Protein AF-A0A9D5RIL6-F1 (afdb_monomer)

Mean predicted aligned error: 9.37 Å

Foldseek 3Di:
DVVVVVVVVVVVVVCVVVVVDDDPVNVVVPDDPLQVQEDDDPRQQVQLQVQAWFKKKWWAAPVRDIDMDGFRWHWDDDDRWIKIWGQDDPDRRVVRVVVPIWMKMWTFHDDDPPDPDTSHTKIFTWAWDPDPVVLVVVCVPDDPPTRTTMIIGPDIDGPD

pLDDT: mean 87.31, std 14.16, range [48.84, 98.5]

Radius of gyration: 22.75 Å; Cα contacts (8 Å, |Δi|>4): 269; chains: 1; bounding box: 43×59×65 Å

Sequence (160 aa):
MKKFLITVLALCLALLPALAETDAVTSASVNDFYADGLLEGDDLMNAINAYSGFYAVASVNPDGTPNLGFYIYGCVKAGESYYLELGLSPNQTTANVEAGSELVAMYAALPAEDATYPTSGARMTLSKVTDEALLEELLKSAPQGFTPMYYEITSVRSLG

Nearest PDB structures (foldseek):
  3a6q-assembly1_B  TM=5.823E-01  e=9.922E-04  Nitratidesulfovibrio vulgaris str. 'Miyazaki F'
  3awh-assembly1_B  TM=5.907E-01  e=1.310E-03  Nitratidesulfovibrio vulgaris str. 'Miyazaki F'
  3amf-assembly1_B  TM=5.976E-01  e=1.731E-03  Nitratidesulfovibrio vulgaris str. 'Miyazaki F'
  4f07-assembly6_K  TM=6.128E-01  e=6.222E-03  Pseudomonas sp. Y2
  4f07-assembly5_J  TM=5.079E-01  e=2.237E-02  Pseudomonas sp. Y2

Structure (mmCIF, N/CA/C/O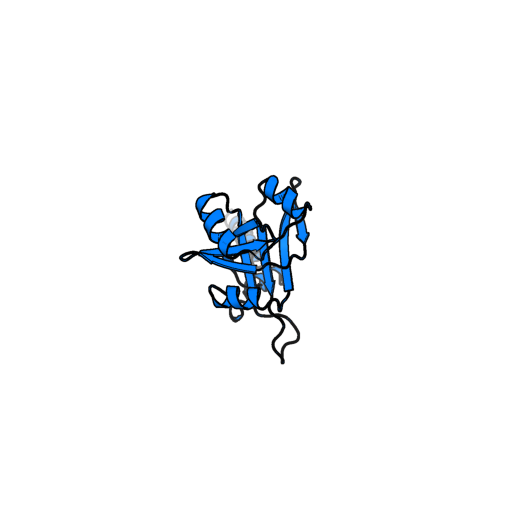 backbone):
data_AF-A0A9D5RIL6-F1
#
_entry.id   AF-A0A9D5RIL6-F1
#
loop_
_atom_site.group_PDB
_atom_site.id
_atom_site.type_symbol
_atom_site.label_atom_id
_atom_site.label_alt_id
_atom_site.label_comp_id
_atom_site.label_asym_id
_atom_site.label_entity_id
_atom_site.label_seq_id
_atom_site.pdbx_PDB_ins_code
_atom_site.Cartn_x
_atom_site.Cartn_y
_atom_site.Cartn_z
_atom_site.occupancy
_atom_site.B_iso_or_equiv
_atom_site.auth_seq_id
_atom_site.auth_comp_id
_atom_site.auth_asym_id
_atom_site.auth_atom_id
_atom_site.pdbx_PDB_model_num
ATOM 1 N N . MET A 1 1 ? -24.243 -44.156 -41.564 1.00 55.94 1 MET A N 1
ATOM 2 C CA . MET A 1 1 ? -23.871 -43.868 -40.158 1.00 55.94 1 MET A CA 1
ATOM 3 C C . MET A 1 1 ? -22.361 -43.706 -39.964 1.00 55.94 1 MET A C 1
ATOM 5 O O . MET A 1 1 ? -21.959 -42.618 -39.589 1.00 55.94 1 MET A O 1
ATOM 9 N N . LYS A 1 2 ? -21.508 -44.692 -40.307 1.00 48.84 2 LYS A N 1
ATOM 10 C CA . LYS A 1 2 ? -20.030 -44.576 -40.180 1.00 48.84 2 LYS A CA 1
ATOM 11 C C . LYS A 1 2 ? -19.408 -43.351 -40.876 1.00 48.84 2 LYS A C 1
ATOM 13 O O . LYS A 1 2 ? -18.596 -42.668 -40.274 1.00 48.84 2 LYS A O 1
ATOM 18 N N . LYS A 1 3 ? -19.817 -43.042 -42.115 1.00 52.41 3 LYS A N 1
ATOM 19 C CA . LYS A 1 3 ? -19.287 -41.886 -42.870 1.00 52.41 3 LYS A CA 1
ATOM 20 C C . LYS A 1 3 ? -19.667 -40.536 -42.245 1.00 52.41 3 LYS A C 1
ATOM 22 O O . LYS A 1 3 ? -18.840 -39.646 -42.220 1.00 52.41 3 LYS A O 1
ATOM 27 N N . PHE A 1 4 ? -20.870 -40.429 -41.677 1.00 59.94 4 PHE A N 1
ATOM 28 C CA . PHE A 1 4 ? -21.361 -39.206 -41.028 1.00 59.94 4 PHE A CA 1
ATOM 29 C C . PHE A 1 4 ? -20.639 -38.939 -39.696 1.00 59.94 4 PHE A C 1
ATOM 31 O O . PHE A 1 4 ? -20.287 -37.805 -39.397 1.00 59.94 4 PHE A O 1
ATOM 38 N N . LEU A 1 5 ? -20.342 -40.002 -38.937 1.00 63.09 5 LEU A N 1
ATOM 39 C CA . LEU A 1 5 ? -19.598 -39.915 -37.677 1.00 63.09 5 LEU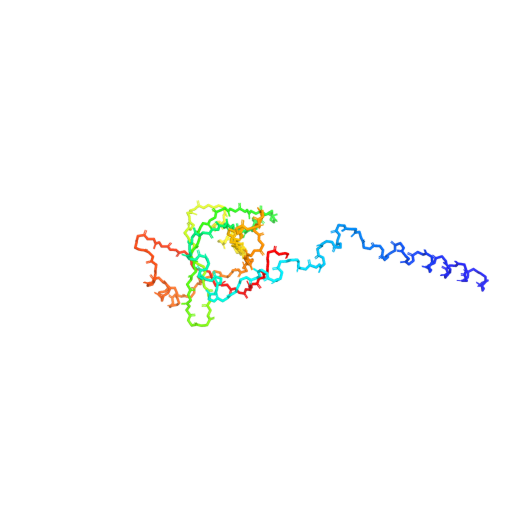 A CA 1
ATOM 40 C C . LEU A 1 5 ? -18.140 -39.468 -37.892 1.00 63.09 5 LEU A C 1
ATOM 42 O O . LEU A 1 5 ? -17.616 -38.680 -37.114 1.00 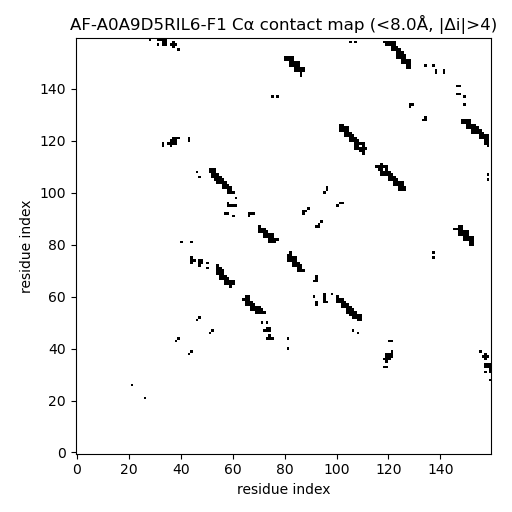63.09 5 LEU A O 1
ATOM 46 N N . ILE A 1 6 ? -17.506 -39.925 -38.979 1.00 67.88 6 ILE A N 1
ATOM 47 C CA . ILE A 1 6 ? -16.138 -39.527 -39.350 1.00 67.88 6 ILE A CA 1
ATOM 48 C C . ILE A 1 6 ? -16.088 -38.049 -39.761 1.00 67.88 6 ILE A C 1
ATOM 50 O O . ILE A 1 6 ? -15.148 -37.351 -39.398 1.00 67.88 6 ILE A O 1
ATOM 54 N N . THR A 1 7 ? -17.106 -37.550 -40.468 1.00 65.75 7 THR A N 1
ATOM 55 C CA . THR A 1 7 ? -17.164 -36.140 -40.883 1.00 65.75 7 THR A CA 1
ATOM 56 C C . THR A 1 7 ? -17.368 -35.195 -39.699 1.00 65.75 7 THR A C 1
ATOM 58 O O . THR A 1 7 ? -16.713 -34.161 -39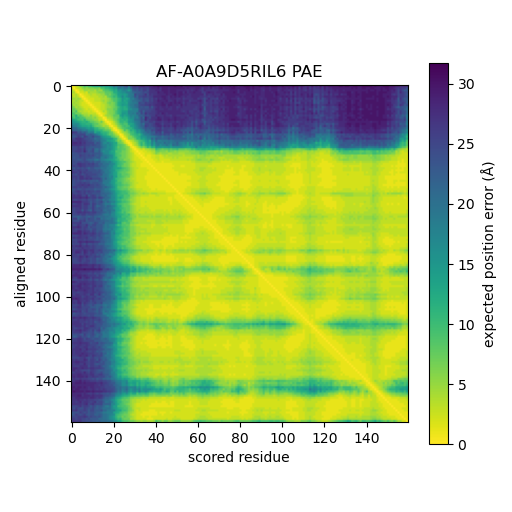.640 1.00 65.75 7 THR A O 1
ATOM 61 N N . VAL A 1 8 ? -18.213 -35.559 -38.727 1.00 69.06 8 VAL A N 1
ATOM 62 C CA . VAL A 1 8 ? -18.405 -34.759 -37.504 1.00 69.06 8 VAL A CA 1
ATOM 63 C C . VAL A 1 8 ? -17.138 -34.755 -36.645 1.00 69.06 8 VAL A C 1
ATOM 65 O O . VAL A 1 8 ? -16.723 -33.697 -36.188 1.00 69.06 8 VAL A O 1
ATOM 68 N N . LEU A 1 9 ? -16.467 -35.901 -36.490 1.00 68.75 9 LEU A N 1
ATOM 69 C CA . LEU A 1 9 ? -15.216 -35.981 -35.729 1.00 68.75 9 LEU A CA 1
ATOM 70 C C . LEU A 1 9 ? -14.078 -35.183 -36.391 1.00 68.75 9 LEU A C 1
ATOM 72 O O . LEU A 1 9 ? -13.329 -34.501 -35.698 1.00 68.75 9 LEU A O 1
ATOM 76 N N . ALA A 1 10 ? -13.976 -35.217 -37.724 1.00 68.31 10 ALA A N 1
ATOM 77 C CA . ALA A 1 10 ? -13.004 -34.419 -38.473 1.00 68.31 10 ALA A CA 1
ATOM 78 C C . ALA A 1 10 ? -13.277 -32.910 -38.358 1.00 68.31 10 ALA A C 1
ATOM 80 O O . ALA A 1 10 ? -12.337 -32.127 -38.246 1.00 68.31 10 ALA A O 1
ATOM 81 N N . LEU A 1 11 ? -14.552 -32.505 -38.328 1.00 65.19 11 LEU A N 1
ATOM 82 C CA . LEU A 1 11 ? -14.945 -31.112 -38.122 1.00 65.19 11 LEU A CA 1
ATOM 83 C C . LEU A 1 11 ? -14.643 -30.646 -36.688 1.00 65.19 11 LEU A C 1
ATOM 85 O O . LEU A 1 11 ? -14.133 -29.548 -36.502 1.00 65.19 11 LEU A O 1
ATOM 89 N N . CYS A 1 12 ? -14.876 -31.495 -35.682 1.00 62.22 12 CYS A N 1
ATOM 90 C CA . CYS A 1 12 ? -14.509 -31.203 -34.295 1.00 62.22 12 CYS A CA 1
ATOM 91 C C . CYS A 1 12 ? -12.989 -31.079 -34.110 1.00 62.22 12 CYS A C 1
ATOM 93 O O . CYS A 1 12 ? -12.551 -30.165 -33.420 1.00 62.22 12 CYS A O 1
ATOM 95 N N . LEU A 1 13 ? -12.179 -31.936 -34.749 1.00 62.47 13 LEU A N 1
ATOM 96 C CA . LEU A 1 13 ? -10.713 -31.829 -34.695 1.00 62.47 13 LEU A CA 1
ATOM 97 C C . LEU A 1 13 ? -10.180 -30.584 -35.419 1.00 62.47 13 LEU A C 1
ATOM 99 O O . LEU A 1 13 ? -9.196 -30.001 -34.974 1.00 62.47 13 LEU A O 1
ATOM 103 N N . ALA A 1 14 ? -10.826 -30.162 -36.508 1.00 63.44 14 ALA A N 1
ATOM 104 C CA . ALA A 1 14 ? -10.442 -28.967 -37.260 1.00 63.44 14 ALA A CA 1
ATOM 105 C C . ALA A 1 14 ? -10.767 -27.649 -36.530 1.00 63.44 14 ALA A C 1
ATOM 107 O O . ALA A 1 14 ? -10.207 -26.613 -36.877 1.00 63.44 14 ALA A O 1
ATOM 108 N N . LEU A 1 15 ? -11.646 -27.685 -35.522 1.00 57.41 15 LEU A N 1
ATOM 109 C CA . LEU A 1 15 ? -12.009 -26.534 -34.686 1.00 57.41 15 LEU A CA 1
ATOM 110 C C . LEU A 1 15 ? -11.144 -26.404 -33.419 1.00 57.41 15 LEU A C 1
ATOM 112 O O . LEU A 1 15 ? -11.167 -25.357 -32.779 1.00 57.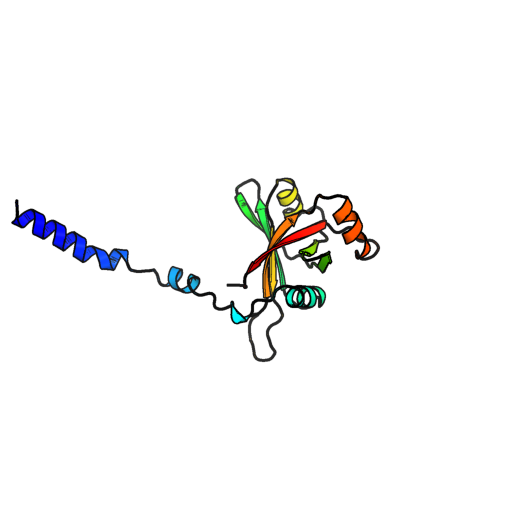41 15 LEU A O 1
ATOM 116 N N . LEU A 1 16 ? -10.355 -27.427 -33.064 1.00 57.22 16 LEU A N 1
ATOM 117 C CA . LEU A 1 16 ? -9.444 -27.390 -31.910 1.00 57.22 16 LEU A CA 1
ATOM 118 C C . LEU A 1 16 ? -8.387 -26.267 -31.973 1.00 57.22 16 LEU A C 1
ATOM 120 O O . LEU A 1 16 ? -8.144 -25.665 -30.931 1.00 57.22 16 LEU A O 1
ATOM 124 N N . PRO A 1 17 ? -7.781 -25.929 -33.133 1.00 57.59 17 PRO A N 1
ATOM 125 C CA . PRO A 1 17 ? -6.803 -24.841 -33.209 1.00 57.59 17 PRO A CA 1
ATOM 126 C C . PRO A 1 17 ? -7.436 -23.471 -32.943 1.00 57.59 17 PRO A C 1
ATOM 128 O O . PRO A 1 17 ? -6.841 -22.649 -32.262 1.00 57.59 17 PRO A O 1
ATOM 131 N N . ALA A 1 18 ? -8.672 -23.254 -33.409 1.00 56.25 18 ALA A N 1
ATOM 132 C CA . ALA A 1 18 ? -9.419 -22.013 -33.193 1.00 56.25 18 ALA A CA 1
ATOM 133 C C . ALA A 1 18 ? -9.913 -21.843 -31.741 1.00 56.25 18 ALA A C 1
ATOM 135 O O . ALA A 1 18 ? -10.251 -20.739 -31.332 1.00 56.25 18 ALA A O 1
ATOM 136 N N . LEU A 1 19 ? -9.956 -22.928 -30.958 1.00 55.44 19 LEU A N 1
ATOM 137 C CA . LEU A 1 19 ? -10.242 -22.914 -29.517 1.00 55.44 19 LEU A CA 1
ATOM 138 C C . LEU A 1 19 ? -8.973 -22.783 -28.656 1.00 55.44 19 LEU A C 1
ATOM 140 O O . LEU A 1 19 ? -9.082 -22.593 -27.447 1.00 55.44 19 LEU A O 1
ATOM 144 N N . ALA A 1 20 ? -7.789 -22.919 -29.261 1.00 57.44 20 ALA A N 1
ATOM 145 C CA . ALA A 1 20 ? -6.490 -22.860 -28.593 1.00 57.44 20 ALA A CA 1
ATOM 146 C C . ALA A 1 20 ? -5.725 -21.554 -28.867 1.00 57.44 20 ALA A C 1
ATOM 148 O O . ALA A 1 20 ? -4.637 -21.373 -28.323 1.00 57.44 20 ALA A O 1
ATOM 149 N N . GLU A 1 21 ? -6.264 -20.649 -29.691 1.00 58.44 21 GLU A N 1
ATOM 150 C CA . GLU A 1 21 ? -5.694 -19.311 -29.843 1.00 58.44 21 GLU A CA 1
ATOM 151 C C . GLU A 1 21 ? -5.930 -18.514 -28.558 1.00 58.44 21 GLU A C 1
ATOM 153 O O . GLU A 1 21 ? -6.997 -17.951 -28.318 1.00 58.44 21 GLU A O 1
ATOM 158 N N . THR A 1 22 ? -4.913 -18.482 -27.700 1.00 54.62 22 THR A N 1
ATOM 159 C CA . THR A 1 22 ? -4.779 -17.436 -26.692 1.00 54.62 22 THR A CA 1
ATOM 160 C C . THR A 1 22 ? -4.594 -16.122 -27.437 1.00 54.62 22 THR A C 1
ATOM 162 O O . THR A 1 22 ? -3.593 -15.952 -28.136 1.00 54.62 22 THR A O 1
ATOM 165 N N . ASP A 1 23 ? -5.550 -15.201 -27.310 1.00 63.16 23 ASP A N 1
ATOM 166 C CA . ASP A 1 23 ? -5.389 -13.849 -27.838 1.00 63.16 23 ASP A CA 1
ATOM 167 C C . ASP A 1 23 ? -4.073 -13.255 -27.294 1.00 63.16 23 ASP A C 1
ATOM 169 O O . ASP A 1 23 ? -3.678 -13.472 -26.138 1.00 63.16 23 ASP A O 1
ATOM 173 N N . ALA A 1 24 ? -3.356 -12.524 -28.144 1.00 57.06 24 ALA A N 1
ATOM 174 C CA . ALA A 1 24 ? -2.096 -11.877 -27.801 1.00 57.06 24 ALA A CA 1
ATOM 175 C C . ALA A 1 24 ? -2.247 -10.969 -26.565 1.00 57.06 24 ALA A C 1
ATOM 177 O O . ALA A 1 24 ? -1.310 -10.837 -25.778 1.00 57.06 24 ALA A O 1
ATOM 178 N N . VAL A 1 25 ? -3.449 -10.417 -26.352 1.00 56.75 25 VAL A N 1
ATOM 179 C CA . VAL A 1 25 ? -3.802 -9.613 -25.174 1.00 56.75 25 VAL A CA 1
ATOM 180 C C . VAL A 1 25 ? -3.753 -10.434 -23.882 1.00 56.75 25 VAL A C 1
ATOM 182 O O . VAL A 1 25 ? -3.219 -9.963 -22.884 1.00 56.75 25 VAL A O 1
ATOM 185 N N . THR A 1 26 ? -4.250 -11.676 -23.884 1.00 56.41 26 THR A N 1
ATOM 186 C CA . THR A 1 26 ? -4.213 -12.545 -22.693 1.00 56.41 26 THR A CA 1
ATOM 187 C C . THR A 1 26 ? -2.806 -13.075 -22.426 1.00 56.41 26 THR A C 1
ATOM 189 O O . THR A 1 26 ? -2.445 -13.286 -21.274 1.00 56.41 26 THR A O 1
ATOM 192 N N . SER A 1 27 ? -2.000 -13.240 -23.479 1.00 56.56 27 SER A N 1
ATOM 193 C CA . SER A 1 27 ? -0.631 -13.773 -23.420 1.00 56.56 27 SER A CA 1
ATOM 194 C C . SER A 1 27 ? 0.348 -12.847 -22.681 1.00 56.56 27 SER A C 1
ATOM 196 O O . SER A 1 27 ? 1.245 -13.327 -21.989 1.00 56.56 27 SER A O 1
ATOM 198 N N . ALA A 1 28 ? 0.159 -11.526 -22.781 1.00 53.47 28 ALA A N 1
ATOM 199 C CA . ALA A 1 28 ? 0.983 -10.535 -22.081 1.00 53.47 28 ALA A CA 1
ATOM 200 C C . ALA A 1 28 ? 0.779 -10.538 -20.553 1.00 53.47 28 ALA A C 1
ATOM 202 O O . ALA A 1 28 ? 1.666 -10.107 -19.828 1.00 53.47 28 ALA A O 1
ATOM 203 N N . SER A 1 29 ? -0.357 -11.050 -20.067 1.00 59.03 29 SER A N 1
ATOM 204 C CA . SER A 1 29 ? -0.683 -11.141 -18.635 1.00 59.03 29 SER A CA 1
ATOM 205 C C . SER A 1 29 ? -0.380 -12.512 -18.017 1.00 59.03 29 SER A C 1
ATOM 207 O O . SER A 1 29 ? -0.705 -12.736 -16.855 1.00 59.03 29 SER A O 1
ATOM 209 N N . VAL A 1 30 ? 0.201 -13.452 -18.776 1.00 67.06 30 VAL A N 1
ATOM 210 C CA . VAL A 1 30 ? 0.552 -14.790 -18.254 1.00 67.06 30 VAL A CA 1
ATOM 211 C C . VAL A 1 30 ? 1.901 -14.775 -17.536 1.00 67.06 30 VAL A C 1
ATOM 213 O O . VAL A 1 30 ? 2.082 -15.502 -16.561 1.00 67.06 30 VAL A O 1
ATOM 216 N N . ASN A 1 31 ? 2.839 -13.949 -18.005 1.00 75.50 31 ASN A N 1
ATOM 217 C CA . ASN A 1 31 ? 4.170 -13.837 -17.420 1.00 75.50 31 ASN A CA 1
ATOM 218 C C . ASN A 1 31 ? 4.258 -12.610 -16.515 1.00 75.50 31 ASN A C 1
ATOM 220 O O . ASN A 1 31 ? 3.957 -11.495 -16.933 1.00 75.50 31 ASN A O 1
ATOM 224 N N . ASP A 1 32 ? 4.744 -12.822 -15.296 1.00 84.94 32 ASP A N 1
ATOM 225 C CA . ASP A 1 32 ? 5.080 -11.741 -14.380 1.00 84.94 32 ASP A CA 1
ATOM 226 C C . ASP A 1 32 ? 6.456 -11.162 -14.735 1.00 84.94 32 ASP A C 1
ATOM 228 O O . ASP A 1 32 ? 7.498 -11.650 -14.298 1.00 84.94 32 ASP A O 1
ATOM 232 N N . PHE A 1 33 ? 6.458 -10.114 -15.557 1.00 85.56 33 PHE A N 1
ATOM 233 C CA . PHE A 1 33 ? 7.677 -9.406 -15.958 1.00 85.56 33 PHE A CA 1
ATOM 234 C C . PHE A 1 33 ? 8.295 -8.557 -14.837 1.00 85.56 33 PHE A C 1
ATOM 236 O O . PHE A 1 33 ? 9.390 -8.027 -15.016 1.00 85.56 33 PHE A O 1
ATOM 243 N N . TYR A 1 34 ? 7.610 -8.419 -13.699 1.00 88.75 34 TYR A N 1
ATOM 244 C CA . TYR A 1 34 ? 8.054 -7.634 -12.549 1.00 88.75 34 TYR A CA 1
ATOM 245 C C . TYR A 1 34 ? 8.471 -8.515 -11.366 1.00 88.75 34 TYR A C 1
ATOM 247 O O . TYR A 1 34 ? 8.805 -7.979 -10.310 1.00 88.75 34 TYR A O 1
ATOM 255 N N . ALA A 1 35 ? 8.476 -9.844 -11.528 1.00 91.69 35 ALA A N 1
ATOM 256 C CA . ALA A 1 35 ? 8.822 -10.795 -10.474 1.00 91.69 35 ALA A CA 1
ATOM 257 C C . ALA A 1 35 ? 10.203 -10.504 -9.862 1.00 91.69 35 ALA A C 1
ATOM 259 O O . ALA A 1 35 ? 10.335 -10.451 -8.642 1.00 91.69 35 ALA A O 1
ATOM 260 N N . ASP A 1 36 ? 11.201 -10.221 -10.703 1.00 93.19 36 ASP A N 1
ATOM 261 C CA . ASP A 1 36 ? 12.571 -9.908 -10.268 1.00 93.19 36 ASP A CA 1
ATOM 262 C C . ASP A 1 36 ? 12.672 -8.570 -9.510 1.00 93.19 36 ASP A C 1
ATOM 264 O O . ASP A 1 36 ? 13.643 -8.326 -8.797 1.00 93.19 36 ASP A O 1
ATOM 268 N N . GLY A 1 37 ? 11.679 -7.689 -9.667 1.00 94.50 37 GLY A N 1
ATOM 269 C CA . GLY A 1 37 ? 11.596 -6.396 -8.992 1.00 94.50 37 GLY A CA 1
ATOM 270 C C . GLY A 1 37 ? 10.710 -6.395 -7.746 1.00 94.50 37 GLY A C 1
ATOM 271 O O . GLY A 1 37 ? 10.478 -5.325 -7.176 1.00 94.50 37 GLY A O 1
ATOM 272 N N . LEU A 1 38 ? 10.186 -7.551 -7.330 1.00 97.50 38 LEU A N 1
ATOM 273 C CA . LEU A 1 38 ? 9.368 -7.668 -6.129 1.00 97.50 38 LEU A CA 1
ATOM 274 C C . LEU A 1 38 ? 10.154 -7.205 -4.897 1.00 97.50 38 LEU A C 1
ATOM 276 O O . LEU A 1 38 ? 11.202 -7.755 -4.569 1.00 97.50 38 LEU A O 1
ATOM 280 N N . LEU A 1 39 ? 9.609 -6.214 -4.193 1.00 98.12 39 LEU A N 1
ATOM 281 C CA . LEU A 1 39 ? 10.051 -5.860 -2.849 1.00 98.12 39 LEU A CA 1
ATOM 282 C C . LEU A 1 39 ? 9.144 -6.542 -1.826 1.00 98.12 39 LEU A C 1
ATOM 284 O O . LEU A 1 39 ? 7.921 -6.460 -1.926 1.00 98.12 39 LEU A O 1
ATOM 288 N N . GLU A 1 40 ? 9.728 -7.151 -0.800 1.00 97.69 40 GLU A N 1
ATOM 289 C CA . GLU A 1 40 ? 8.984 -7.790 0.286 1.00 97.69 40 GLU A CA 1
ATOM 290 C C . GLU A 1 40 ? 9.679 -7.610 1.640 1.00 97.69 40 GLU A C 1
ATOM 292 O O . GLU A 1 40 ? 10.819 -7.153 1.721 1.00 97.69 40 GLU A O 1
ATOM 297 N N . GLY A 1 41 ? 8.958 -7.923 2.720 1.00 97.94 41 GLY A N 1
ATOM 298 C CA . GLY A 1 41 ? 9.478 -7.854 4.083 1.00 97.94 41 GLY A CA 1
ATOM 299 C C . GLY A 1 41 ? 10.107 -6.503 4.443 1.00 97.94 41 GLY A C 1
ATOM 300 O O . GLY A 1 41 ? 9.549 -5.438 4.161 1.00 97.94 41 GLY A O 1
ATOM 301 N N . ASP A 1 42 ? 11.282 -6.560 5.071 1.00 98.25 42 ASP A N 1
ATOM 302 C CA . ASP A 1 42 ? 12.002 -5.372 5.527 1.00 98.25 42 ASP A CA 1
ATOM 303 C C . ASP A 1 42 ? 12.455 -4.484 4.348 1.00 98.25 42 ASP A C 1
ATOM 305 O O . ASP A 1 42 ? 12.466 -3.264 4.495 1.00 98.25 42 ASP A O 1
ATOM 309 N N . ASP A 1 43 ? 12.751 -5.045 3.168 1.00 98.19 43 ASP A N 1
ATOM 310 C CA . ASP A 1 43 ? 13.149 -4.261 1.987 1.00 98.19 43 ASP A CA 1
ATOM 311 C C . ASP A 1 43 ? 11.992 -3.403 1.466 1.00 98.19 43 ASP A C 1
ATOM 313 O O . ASP A 1 43 ? 12.166 -2.212 1.192 1.00 98.19 43 ASP A O 1
ATOM 317 N N . LEU A 1 44 ? 10.784 -3.974 1.405 1.00 98.44 44 LEU A N 1
ATOM 318 C CA . LEU A 1 44 ? 9.575 -3.223 1.066 1.00 98.44 44 LEU A CA 1
ATOM 319 C C . LEU A 1 44 ? 9.272 -2.147 2.109 1.00 98.44 44 LEU A C 1
ATOM 321 O O . LEU A 1 44 ? 9.006 -1.001 1.748 1.00 98.44 44 LEU A O 1
ATOM 325 N N . MET A 1 45 ? 9.339 -2.497 3.397 1.00 98.25 45 MET A N 1
ATOM 326 C CA . MET A 1 45 ? 9.117 -1.548 4.489 1.00 98.25 45 MET A CA 1
ATOM 327 C C . MET A 1 45 ? 10.097 -0.369 4.409 1.00 98.25 45 MET A C 1
ATOM 329 O O . MET A 1 45 ? 9.682 0.789 4.479 1.00 98.25 45 MET A O 1
ATOM 333 N N . ASN A 1 46 ? 11.387 -0.652 4.226 1.00 98.12 46 ASN A N 1
ATOM 334 C CA . ASN A 1 46 ? 12.431 0.364 4.118 1.00 98.12 46 ASN A CA 1
ATOM 335 C C . ASN A 1 46 ? 12.221 1.263 2.894 1.00 98.12 46 ASN A C 1
ATOM 337 O O . ASN A 1 46 ? 12.361 2.480 3.005 1.00 98.12 46 ASN A O 1
ATOM 341 N N . ALA A 1 47 ? 11.840 0.693 1.748 1.00 97.94 47 ALA A N 1
ATOM 342 C CA . ALA A 1 47 ? 11.557 1.458 0.537 1.00 97.94 47 ALA A CA 1
ATOM 343 C C . ALA A 1 47 ? 10.328 2.373 0.697 1.00 97.94 47 ALA A C 1
ATOM 345 O O . ALA A 1 47 ? 10.392 3.559 0.365 1.00 97.94 47 ALA A O 1
ATOM 346 N N . ILE A 1 48 ? 9.237 1.868 1.288 1.00 98.00 48 ILE A N 1
ATOM 347 C CA . ILE A 1 48 ? 8.041 2.662 1.615 1.00 98.00 48 ILE A CA 1
ATOM 348 C C . ILE A 1 48 ? 8.412 3.843 2.520 1.00 98.00 48 ILE A C 1
ATOM 350 O O . ILE A 1 48 ? 8.051 4.985 2.222 1.00 98.00 48 ILE A O 1
ATOM 354 N N . ASN A 1 49 ? 9.181 3.578 3.579 1.00 96.88 49 ASN A N 1
ATOM 355 C CA . ASN A 1 49 ? 9.580 4.568 4.582 1.00 96.88 49 ASN A CA 1
ATOM 356 C C . ASN A 1 49 ? 10.682 5.527 4.113 1.00 96.88 49 ASN A C 1
ATOM 358 O O . ASN A 1 49 ? 10.958 6.517 4.790 1.00 96.88 49 ASN A O 1
ATOM 362 N N . ALA A 1 50 ? 11.301 5.276 2.958 1.00 96.69 50 ALA A N 1
ATOM 363 C CA . ALA A 1 50 ? 12.168 6.253 2.310 1.00 96.69 50 ALA A CA 1
ATOM 364 C C . ALA A 1 50 ? 11.370 7.421 1.704 1.00 96.69 50 ALA A C 1
ATOM 366 O O . ALA A 1 50 ? 11.971 8.414 1.291 1.00 96.69 50 ALA A O 1
ATOM 367 N N . TYR A 1 51 ? 10.034 7.309 1.630 1.00 93.88 51 TYR A N 1
ATOM 368 C CA . TYR A 1 51 ? 9.134 8.313 1.051 1.00 93.88 51 TYR A CA 1
ATOM 369 C C . TYR A 1 51 ? 9.538 8.735 -0.370 1.00 93.88 51 TYR A C 1
ATOM 371 O O . TYR A 1 51 ? 9.360 9.880 -0.784 1.00 93.88 51 TYR A O 1
ATOM 379 N N . SER A 1 52 ? 10.108 7.785 -1.114 1.00 93.12 52 SER A N 1
ATOM 380 C CA . SER A 1 52 ? 10.692 7.981 -2.436 1.00 93.12 52 SER A CA 1
ATOM 381 C C . SER A 1 52 ? 10.117 6.934 -3.382 1.00 93.12 52 SER A C 1
ATOM 383 O O . SER A 1 52 ? 10.620 5.817 -3.494 1.00 93.12 52 SER A O 1
ATOM 385 N N . GLY A 1 53 ? 8.990 7.267 -4.002 1.00 96.00 53 GLY A N 1
ATOM 386 C CA . GLY A 1 53 ? 8.267 6.362 -4.886 1.00 96.00 53 GLY A CA 1
ATOM 387 C C . GLY A 1 53 ? 6.858 6.850 -5.194 1.00 96.00 53 GLY A C 1
ATOM 388 O O . GLY A 1 53 ? 6.473 7.975 -4.870 1.00 96.00 53 GLY A O 1
ATOM 389 N N . PHE A 1 54 ? 6.089 5.979 -5.831 1.00 97.06 54 PHE A N 1
ATOM 390 C CA . PHE A 1 54 ? 4.697 6.196 -6.194 1.00 97.06 54 PHE A CA 1
ATOM 391 C C . PHE A 1 54 ? 3.797 5.336 -5.319 1.00 97.06 54 PHE A C 1
ATOM 393 O O . PHE A 1 54 ? 4.075 4.157 -5.105 1.00 97.06 54 PHE A O 1
ATOM 400 N N . TYR A 1 55 ? 2.699 5.928 -4.858 1.00 97.31 55 TYR A N 1
ATOM 401 C CA . TYR A 1 55 ? 1.788 5.314 -3.905 1.00 97.31 55 TYR A CA 1
ATOM 402 C C . TYR A 1 55 ? 0.365 5.371 -4.443 1.00 97.31 55 TYR A C 1
ATOM 404 O O . TYR A 1 55 ? -0.100 6.425 -4.877 1.00 97.31 55 TYR A O 1
ATOM 412 N N . ALA A 1 56 ? -0.356 4.262 -4.389 1.00 97.06 56 ALA A N 1
ATOM 413 C CA . ALA A 1 56 ? -1.780 4.258 -4.688 1.00 97.06 56 ALA A CA 1
ATOM 414 C C . ALA A 1 56 ? -2.509 3.257 -3.801 1.00 97.06 56 ALA A C 1
ATOM 416 O O . ALA A 1 56 ? -1.946 2.235 -3.420 1.00 97.06 56 ALA A O 1
ATOM 417 N N . VAL A 1 57 ? -3.769 3.542 -3.486 1.00 97.19 57 VAL A N 1
ATOM 418 C CA . VAL A 1 57 ? -4.647 2.623 -2.761 1.00 97.19 57 VAL A CA 1
ATOM 419 C C . VAL A 1 57 ? -5.940 2.489 -3.539 1.00 97.19 57 VAL A C 1
ATOM 421 O O . VAL A 1 57 ? -6.607 3.485 -3.833 1.00 97.19 57 VAL A O 1
ATOM 424 N N . ALA A 1 58 ? -6.270 1.252 -3.880 1.00 97.44 58 ALA A N 1
ATOM 425 C CA . ALA A 1 58 ? -7.509 0.874 -4.522 1.00 97.44 58 ALA A CA 1
ATOM 426 C C . ALA A 1 58 ? -8.502 0.337 -3.487 1.00 97.44 58 ALA A C 1
ATOM 428 O O . ALA A 1 58 ? -8.130 -0.358 -2.540 1.00 97.44 58 ALA A O 1
ATOM 429 N N . SER A 1 59 ? -9.772 0.655 -3.704 1.00 96.75 59 SER A N 1
ATOM 430 C CA . SER A 1 59 ? -10.925 0.123 -2.980 1.00 96.75 59 SER A CA 1
ATOM 431 C C . SER A 1 59 ? -12.087 -0.101 -3.943 1.00 96.75 59 SER A C 1
ATOM 433 O O . SER A 1 59 ? -12.035 0.298 -5.110 1.00 96.75 59 SER A O 1
ATOM 435 N N . VAL A 1 60 ? -13.146 -0.739 -3.457 1.00 97.44 60 VAL A N 1
ATOM 436 C CA . VAL A 1 60 ? -14.365 -0.996 -4.223 1.00 97.44 60 VAL A CA 1
ATOM 437 C C . VAL A 1 60 ? -15.515 -0.225 -3.589 1.00 97.44 60 VAL A C 1
ATOM 439 O O . VAL A 1 60 ? -15.738 -0.293 -2.381 1.00 97.44 60 VAL A O 1
ATOM 442 N N . ASN A 1 61 ? -16.234 0.540 -4.407 1.00 97.50 61 ASN A N 1
ATOM 443 C CA . ASN A 1 61 ? -17.433 1.247 -3.976 1.00 97.50 61 ASN A CA 1
ATOM 444 C C . ASN A 1 61 ? -18.573 0.247 -3.695 1.00 97.50 61 ASN A C 1
ATOM 446 O O . ASN A 1 61 ? -18.578 -0.851 -4.255 1.00 97.50 61 ASN A O 1
ATOM 450 N N . PRO A 1 62 ? -19.599 0.613 -2.903 1.00 95.94 62 PRO A N 1
ATOM 451 C CA . PRO A 1 62 ? -20.731 -0.278 -2.624 1.00 95.94 62 PRO A CA 1
ATOM 452 C C . PRO A 1 62 ? -21.508 -0.758 -3.863 1.00 95.94 62 PRO A C 1
ATOM 454 O O . PRO A 1 62 ? -22.169 -1.791 -3.813 1.00 95.94 62 PRO A O 1
ATOM 457 N N . ASP A 1 63 ? -21.439 -0.019 -4.973 1.00 96.12 63 ASP A N 1
ATOM 458 C CA . ASP A 1 63 ? -22.038 -0.397 -6.260 1.00 96.12 63 ASP A CA 1
ATOM 459 C C . ASP A 1 63 ? -21.145 -1.327 -7.109 1.00 96.12 63 ASP A C 1
ATOM 461 O O . ASP A 1 63 ? -21.508 -1.685 -8.230 1.00 96.12 63 ASP A O 1
ATOM 465 N N . GLY A 1 64 ? -19.985 -1.729 -6.581 1.00 96.19 64 GLY A N 1
ATOM 466 C CA . GLY A 1 64 ? -19.006 -2.595 -7.236 1.00 96.19 64 GLY A CA 1
ATOM 467 C C . GLY A 1 64 ? -18.025 -1.870 -8.161 1.00 96.19 64 GLY A C 1
ATOM 468 O O . GLY A 1 64 ? -17.151 -2.518 -8.736 1.00 96.19 64 GLY A O 1
ATOM 469 N N . THR A 1 65 ? -18.134 -0.550 -8.329 1.00 97.75 65 THR A N 1
ATOM 470 C CA . THR A 1 65 ? -17.198 0.211 -9.171 1.00 97.75 65 THR A CA 1
ATOM 471 C C . THR A 1 65 ? -15.839 0.413 -8.484 1.00 97.75 65 THR A C 1
ATOM 473 O O . THR A 1 65 ? -15.773 0.508 -7.254 1.00 97.75 65 THR A O 1
ATOM 476 N N . PRO A 1 66 ? -14.728 0.484 -9.244 1.00 97.50 66 PRO A N 1
ATOM 477 C CA . PRO A 1 66 ? -13.413 0.704 -8.658 1.00 97.50 66 PRO A CA 1
ATOM 478 C C . PRO A 1 66 ? -13.238 2.155 -8.198 1.00 97.50 66 PRO A C 1
ATOM 480 O O . PRO A 1 66 ? -13.653 3.098 -8.875 1.00 97.50 66 PRO A O 1
ATOM 483 N N . ASN A 1 67 ? -12.536 2.332 -7.084 1.00 97.50 67 ASN A N 1
ATOM 484 C CA . ASN A 1 67 ? -12.026 3.612 -6.612 1.00 97.50 67 ASN A CA 1
ATOM 485 C C . ASN A 1 67 ? -10.507 3.511 -6.410 1.00 97.50 67 ASN A C 1
ATOM 487 O O . ASN A 1 67 ? -10.009 2.511 -5.900 1.00 97.50 67 ASN A O 1
ATOM 491 N N . LEU A 1 68 ? -9.770 4.550 -6.801 1.00 96.88 68 LEU A N 1
ATOM 492 C CA . LEU A 1 68 ? -8.317 4.630 -6.660 1.00 96.88 68 LEU A CA 1
ATOM 493 C C . LEU A 1 68 ? -7.943 6.025 -6.168 1.00 96.88 68 LEU A C 1
ATOM 495 O O . LEU A 1 68 ? -8.380 7.021 -6.744 1.00 96.88 68 LEU A O 1
ATOM 499 N N . GLY A 1 69 ? -7.101 6.100 -5.142 1.00 94.06 69 GLY A N 1
ATOM 500 C CA . GLY A 1 69 ? -6.539 7.362 -4.675 1.00 94.06 69 GLY A CA 1
ATOM 501 C C . GLY A 1 69 ? -5.031 7.289 -4.472 1.00 94.06 69 GLY A C 1
ATOM 502 O O . GLY A 1 69 ? -4.467 6.219 -4.242 1.00 94.06 69 GLY A O 1
ATOM 503 N N . PHE A 1 70 ? -4.386 8.451 -4.558 1.00 94.12 70 PHE A N 1
ATOM 504 C CA . PHE A 1 70 ? -2.980 8.626 -4.211 1.00 94.12 70 PHE A CA 1
ATOM 505 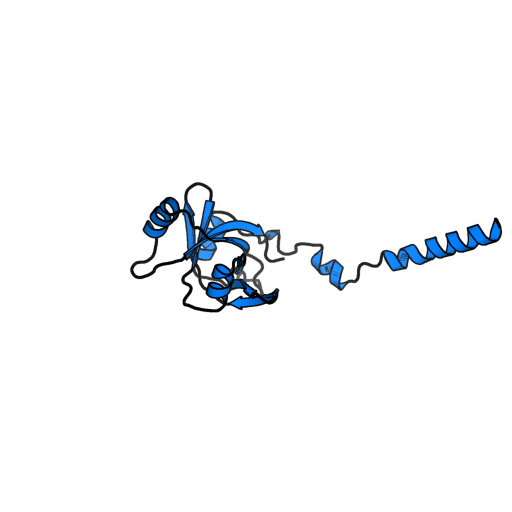C C . PHE A 1 70 ? -2.876 8.939 -2.717 1.00 94.12 70 PHE A C 1
ATOM 507 O O . PHE A 1 70 ? -3.390 9.963 -2.262 1.00 94.12 70 PHE A O 1
ATOM 514 N N . TYR A 1 71 ? -2.215 8.064 -1.961 1.00 92.56 71 TYR A N 1
ATOM 515 C CA . TYR A 1 71 ? -2.041 8.204 -0.516 1.00 92.56 71 TYR A CA 1
ATOM 516 C C . TYR A 1 71 ? -0.616 7.836 -0.152 1.00 92.56 71 TYR A C 1
ATOM 518 O O . TYR A 1 71 ? -0.202 6.710 -0.398 1.00 92.56 71 TYR A O 1
ATOM 526 N N . ILE A 1 72 ? 0.119 8.763 0.452 1.00 93.06 72 ILE A N 1
ATOM 527 C CA . ILE A 1 72 ? 1.428 8.445 1.021 1.00 93.06 72 ILE A CA 1
ATOM 528 C C . ILE A 1 72 ? 1.181 7.723 2.343 1.00 93.06 72 ILE A C 1
ATOM 530 O O . ILE A 1 72 ? 0.400 8.197 3.171 1.00 93.06 72 ILE A O 1
ATOM 534 N N . TYR A 1 73 ? 1.828 6.579 2.519 1.00 95.06 73 TYR A N 1
ATOM 535 C CA . TYR A 1 73 ? 1.715 5.754 3.714 1.00 95.06 73 TYR A CA 1
ATOM 536 C C . TYR A 1 73 ? 3.092 5.319 4.198 1.00 95.06 73 TYR A C 1
ATOM 538 O O . TYR A 1 73 ? 4.023 5.190 3.402 1.00 95.06 73 TYR A O 1
ATOM 546 N N . GLY A 1 74 ? 3.202 5.113 5.507 1.00 95.81 74 GLY A N 1
ATOM 547 C CA . GLY A 1 74 ? 4.350 4.459 6.126 1.00 95.81 74 GLY A CA 1
ATOM 548 C C . GLY A 1 74 ? 4.131 2.952 6.226 1.00 95.81 74 GLY A C 1
ATOM 549 O O . GLY A 1 74 ? 3.032 2.451 5.976 1.00 95.81 74 GLY A O 1
ATOM 550 N N . CYS A 1 75 ? 5.170 2.226 6.617 1.00 96.81 75 CYS A N 1
ATOM 551 C CA . CYS A 1 75 ? 5.095 0.811 6.950 1.00 96.81 75 CYS A CA 1
ATOM 552 C C . CYS A 1 75 ? 5.822 0.553 8.270 1.00 96.81 75 CYS A C 1
ATOM 554 O O . CYS A 1 75 ? 6.962 0.972 8.456 1.00 96.81 75 CYS A O 1
ATOM 556 N N . VAL A 1 76 ? 5.185 -0.167 9.181 1.00 95.94 76 VAL A N 1
ATOM 557 C CA . VAL A 1 76 ? 5.760 -0.547 10.472 1.00 95.94 76 VAL A CA 1
ATOM 558 C C . VAL A 1 76 ? 5.695 -2.055 10.645 1.00 95.94 76 VAL A C 1
ATOM 560 O O . VAL A 1 76 ? 4.825 -2.723 10.089 1.00 95.94 76 VAL A O 1
ATOM 563 N N . LYS A 1 77 ? 6.623 -2.602 11.423 1.00 96.25 77 LYS A N 1
ATOM 564 C CA . LYS A 1 77 ? 6.681 -4.027 11.747 1.00 96.25 77 LYS A CA 1
ATOM 565 C C . LYS A 1 77 ? 6.292 -4.233 13.203 1.00 96.25 77 LYS A C 1
ATOM 567 O O . LYS A 1 77 ? 6.814 -3.542 14.075 1.00 96.25 77 LYS A O 1
ATOM 572 N N . ALA A 1 78 ? 5.420 -5.202 13.465 1.00 94.75 78 ALA A N 1
ATOM 573 C CA . ALA A 1 78 ? 5.112 -5.658 14.816 1.00 94.75 78 ALA A CA 1
ATOM 574 C C . ALA A 1 78 ? 5.091 -7.190 14.845 1.00 94.75 78 ALA A C 1
ATOM 576 O O . ALA A 1 78 ? 4.274 -7.833 14.183 1.00 94.75 78 ALA A O 1
ATOM 577 N N . GLY A 1 79 ? 6.028 -7.772 15.599 1.00 91.94 79 GLY A N 1
ATOM 578 C CA . GLY A 1 79 ? 6.319 -9.203 15.526 1.00 91.94 79 GLY A CA 1
ATOM 579 C C . GLY A 1 79 ? 6.846 -9.586 14.140 1.00 91.94 79 GLY A C 1
ATOM 580 O O . GLY A 1 79 ? 7.793 -8.977 13.643 1.00 91.94 79 GLY A O 1
ATOM 581 N N . GLU A 1 80 ? 6.211 -10.579 13.523 1.00 94.00 80 GLU A N 1
ATOM 582 C CA . GLU A 1 80 ? 6.557 -11.074 12.182 1.00 94.00 80 GLU A CA 1
ATOM 583 C C . GLU A 1 80 ? 5.725 -10.420 11.061 1.00 94.00 80 GLU A C 1
ATOM 585 O O . GLU A 1 80 ? 6.009 -10.633 9.883 1.00 94.00 80 GLU A O 1
ATOM 590 N N . SER A 1 81 ? 4.712 -9.617 11.411 1.00 97.44 81 SER A N 1
ATOM 591 C CA . SER A 1 81 ? 3.797 -8.979 10.455 1.00 97.44 81 SER A CA 1
ATOM 592 C C . SER A 1 81 ? 4.182 -7.525 10.164 1.00 97.44 81 SER A C 1
ATOM 594 O O . SER A 1 81 ? 4.782 -6.831 10.994 1.00 97.44 81 SER A O 1
ATOM 596 N N . TYR A 1 82 ? 3.770 -7.053 8.986 1.00 98.31 82 TYR A N 1
ATOM 597 C CA . TYR A 1 82 ? 3.965 -5.682 8.514 1.00 98.31 82 TYR A CA 1
ATOM 598 C C . TYR A 1 82 ? 2.621 -4.973 8.368 1.00 98.31 82 TYR A C 1
ATOM 600 O O . TYR A 1 82 ? 1.631 -5.575 7.950 1.00 98.31 82 TYR A O 1
ATOM 608 N N . TYR A 1 83 ? 2.601 -3.683 8.686 1.00 97.81 83 TYR A N 1
ATOM 609 C CA . TYR A 1 83 ? 1.393 -2.875 8.743 1.00 97.81 83 TYR A CA 1
ATOM 610 C C . TYR A 1 83 ? 1.610 -1.554 8.030 1.00 97.81 83 TYR A C 1
ATOM 612 O O . TYR A 1 83 ? 2.575 -0.846 8.314 1.00 97.81 83 TYR A O 1
ATOM 620 N N . LEU A 1 84 ? 0.690 -1.191 7.142 1.00 97.00 84 LEU A N 1
ATOM 621 C CA . LEU A 1 84 ? 0.681 0.140 6.563 1.00 97.00 84 LEU A CA 1
ATOM 622 C C . LEU A 1 84 ? 0.033 1.139 7.517 1.00 97.00 84 LEU A C 1
ATOM 624 O O . LEU A 1 84 ? -1.044 0.897 8.066 1.00 97.00 84 LEU A O 1
ATOM 628 N N . GLU A 1 85 ? 0.700 2.276 7.662 1.00 94.31 85 GLU A N 1
ATOM 629 C CA . GLU A 1 85 ? 0.263 3.451 8.402 1.00 94.31 85 GLU A CA 1
ATOM 630 C C . GLU A 1 85 ? -0.396 4.429 7.419 1.00 94.31 85 GLU A C 1
ATOM 632 O O . GLU A 1 85 ? 0.297 5.099 6.648 1.00 94.31 85 GLU A O 1
ATOM 637 N N . LEU A 1 86 ? -1.733 4.510 7.418 1.00 91.88 86 LEU A N 1
ATOM 638 C CA . LEU A 1 86 ? -2.482 5.382 6.509 1.00 91.88 86 LEU A CA 1
ATOM 639 C C . LEU A 1 86 ? -3.180 6.528 7.240 1.00 91.88 86 LEU A C 1
ATOM 641 O O . LEU A 1 86 ? -4.088 6.329 8.050 1.00 91.88 86 LEU A O 1
ATOM 645 N N . GLY A 1 87 ? -2.838 7.750 6.844 1.00 86.50 87 GLY A N 1
ATOM 646 C CA . GLY A 1 87 ? -3.577 8.957 7.202 1.00 86.50 87 GLY A CA 1
ATOM 647 C C . GLY A 1 87 ? -4.691 9.235 6.216 1.00 86.50 87 GLY A C 1
ATOM 648 O O . GLY A 1 87 ? -4.490 9.994 5.269 1.00 86.50 87 GLY A O 1
ATOM 649 N N . LEU A 1 88 ? -5.868 8.644 6.417 1.00 81.50 88 LEU A N 1
ATOM 650 C CA . LEU A 1 88 ? -7.017 8.968 5.576 1.00 81.50 88 LEU A CA 1
ATOM 651 C C . LEU A 1 88 ? -7.875 10.039 6.249 1.00 81.50 88 LEU A C 1
ATOM 653 O O . LEU A 1 88 ? -8.424 9.839 7.330 1.00 81.50 88 LEU A O 1
ATOM 657 N N . SER A 1 89 ? -8.036 11.170 5.567 1.00 83.50 89 SER A N 1
ATOM 658 C CA . SER A 1 89 ? -9.145 12.082 5.834 1.00 83.50 89 SER A CA 1
ATOM 659 C C . SER A 1 89 ? -10.485 11.416 5.474 1.00 83.50 89 SER A C 1
ATOM 661 O O . SER A 1 89 ? -10.498 10.417 4.746 1.00 83.50 89 SER A O 1
ATOM 663 N N . PRO A 1 90 ? -11.633 11.954 5.928 1.00 89.12 90 PRO A N 1
ATOM 664 C CA . PRO A 1 90 ? -12.933 11.536 5.411 1.00 89.12 90 PRO A CA 1
ATOM 665 C C . PRO A 1 90 ? -12.965 11.673 3.880 1.00 89.12 90 PRO A C 1
ATOM 667 O O . PRO A 1 90 ? -12.919 12.779 3.341 1.00 89.12 90 PRO A O 1
ATOM 670 N N . ASN A 1 91 ? -12.972 10.540 3.179 1.00 91.88 91 ASN A N 1
ATOM 671 C CA . ASN A 1 91 ? -12.931 10.450 1.722 1.00 91.88 91 ASN A CA 1
ATOM 672 C C . ASN A 1 91 ? -13.582 9.135 1.249 1.00 91.88 91 ASN A C 1
ATOM 674 O O . ASN A 1 91 ? -13.993 8.313 2.071 1.00 91.88 91 ASN A O 1
ATOM 678 N N . GLN A 1 92 ? -13.670 8.933 -0.070 1.00 95.62 92 GLN A N 1
ATOM 679 C CA . GLN A 1 92 ? -14.327 7.755 -0.650 1.00 95.62 92 GLN A CA 1
ATOM 680 C C . GLN A 1 92 ? -13.669 6.431 -0.232 1.00 95.62 92 GLN A C 1
ATOM 682 O O . GLN A 1 92 ? -14.373 5.475 0.065 1.00 95.62 92 GLN A O 1
ATOM 687 N N . THR A 1 93 ? -12.337 6.371 -0.148 1.00 94.81 93 THR A N 1
ATOM 688 C CA . THR A 1 93 ? -11.623 5.167 0.310 1.00 94.81 93 THR A CA 1
ATOM 689 C C . THR A 1 93 ? -11.982 4.837 1.756 1.00 94.81 93 THR A C 1
ATOM 691 O O . THR A 1 93 ? -12.273 3.683 2.051 1.00 94.81 93 THR A O 1
ATOM 694 N N . THR A 1 94 ? -12.041 5.836 2.642 1.00 91.69 94 THR A N 1
ATOM 695 C CA . THR A 1 94 ? -12.474 5.643 4.038 1.00 91.69 94 THR A CA 1
ATOM 696 C C . THR A 1 94 ? -13.907 5.107 4.105 1.00 91.69 94 THR A C 1
ATOM 698 O O . THR A 1 94 ? -14.147 4.111 4.782 1.00 91.69 94 THR A O 1
ATOM 701 N N . ALA A 1 95 ? -14.834 5.693 3.338 1.00 94.25 95 ALA A N 1
ATOM 702 C CA . ALA A 1 95 ? -16.216 5.216 3.258 1.00 94.25 95 ALA A CA 1
ATOM 703 C C . ALA A 1 95 ? -16.317 3.773 2.727 1.00 94.25 95 ALA A C 1
ATOM 705 O O . ALA A 1 95 ? -17.112 2.980 3.227 1.00 94.25 95 ALA A O 1
ATOM 706 N N . ASN A 1 96 ? -15.487 3.401 1.748 1.00 95.25 96 ASN A N 1
ATOM 707 C CA . ASN A 1 96 ? -15.454 2.041 1.208 1.00 95.25 96 ASN A CA 1
ATOM 708 C C . ASN A 1 96 ? -14.972 1.028 2.255 1.00 95.25 96 ASN A C 1
ATOM 710 O O . ASN A 1 96 ? -15.564 -0.040 2.387 1.00 95.25 96 ASN A O 1
ATOM 714 N N . VAL A 1 97 ? -13.940 1.362 3.035 1.00 91.69 97 VAL A N 1
ATOM 715 C CA . VAL A 1 97 ? -13.452 0.507 4.133 1.00 91.69 97 VAL A CA 1
ATOM 716 C C . VAL A 1 97 ? -14.520 0.327 5.210 1.00 91.69 97 VAL A C 1
ATOM 718 O O . VAL A 1 97 ? -14.725 -0.782 5.695 1.00 91.69 97 VAL A O 1
ATOM 721 N N . GLU A 1 98 ? -15.227 1.398 5.578 1.00 91.44 98 GLU A N 1
ATOM 722 C CA . GLU A 1 98 ? -16.342 1.336 6.535 1.00 91.44 98 GLU A CA 1
ATOM 723 C C . GLU A 1 98 ? -17.499 0.463 6.027 1.00 91.44 98 GLU A C 1
ATOM 725 O O . GLU A 1 98 ? -18.166 -0.198 6.821 1.00 91.44 98 GLU A O 1
ATOM 730 N N . ALA A 1 99 ? -17.694 0.403 4.708 1.00 93.62 99 ALA A N 1
ATOM 731 C CA . ALA A 1 99 ? -18.633 -0.501 4.049 1.00 93.62 99 ALA A CA 1
ATOM 732 C C . ALA A 1 99 ? -18.095 -1.939 3.867 1.00 93.62 99 ALA A C 1
ATOM 734 O O . ALA A 1 99 ? -18.794 -2.780 3.301 1.00 93.62 99 ALA A O 1
ATOM 735 N N . GLY A 1 100 ? -16.885 -2.239 4.350 1.00 90.56 100 GLY A N 1
ATOM 736 C CA . GLY A 1 100 ? -16.282 -3.573 4.309 1.00 90.56 100 GLY A CA 1
ATOM 737 C C . GLY A 1 100 ? -15.443 -3.873 3.065 1.00 90.56 100 GLY A C 1
ATOM 738 O O . GLY A 1 100 ? -15.146 -5.038 2.814 1.00 90.56 100 GLY A O 1
ATOM 739 N N . SER A 1 101 ? -15.055 -2.864 2.279 1.00 93.06 101 SER A N 1
ATOM 740 C CA . SER A 1 101 ? -14.112 -3.057 1.172 1.00 93.06 101 SER A CA 1
ATOM 741 C C . SER A 1 101 ? -12.746 -3.486 1.700 1.00 93.06 101 SER A C 1
ATOM 743 O O . SER A 1 101 ? -12.153 -2.806 2.539 1.00 93.06 101 SER A O 1
ATOM 745 N N . GLU A 1 102 ? -12.194 -4.549 1.117 1.00 90.81 102 GLU A N 1
ATOM 746 C CA . GLU A 1 102 ? -10.756 -4.812 1.177 1.00 90.81 102 GLU A CA 1
ATOM 747 C C . GLU A 1 102 ? -9.996 -3.699 0.445 1.00 90.81 102 GLU A C 1
ATOM 749 O O . GLU A 1 102 ? -10.537 -3.043 -0.456 1.00 90.81 102 GLU A O 1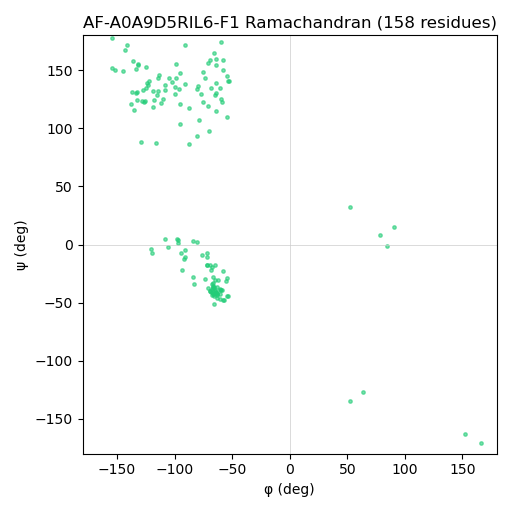
ATOM 754 N N . LEU A 1 103 ? -8.739 -3.482 0.832 1.00 95.69 103 LEU A N 1
ATOM 755 C CA . LEU A 1 103 ? -7.862 -2.525 0.168 1.00 95.69 103 LEU A CA 1
ATOM 756 C C . LEU A 1 103 ? -6.710 -3.241 -0.529 1.00 95.69 103 LEU A C 1
ATOM 758 O O . LEU A 1 103 ? -6.166 -4.227 -0.027 1.00 95.69 103 LEU A O 1
ATOM 762 N N . VAL A 1 104 ? -6.296 -2.677 -1.661 1.00 97.50 104 VAL A N 1
ATOM 763 C CA . VAL A 1 104 ? -5.024 -3.010 -2.303 1.00 97.50 104 VAL A CA 1
ATOM 764 C C . VAL A 1 104 ? -4.175 -1.752 -2.355 1.00 97.50 104 VAL A C 1
ATOM 766 O O . VAL A 1 104 ? -4.561 -0.777 -2.995 1.00 97.50 104 VAL A O 1
ATOM 769 N N . ALA A 1 105 ? -3.022 -1.765 -1.695 1.00 98.00 105 ALA A N 1
ATOM 770 C CA . ALA A 1 105 ? -2.025 -0.709 -1.823 1.00 98.00 105 ALA A CA 1
ATOM 771 C C . ALA A 1 105 ? -0.961 -1.088 -2.854 1.00 98.00 105 ALA A C 1
ATOM 773 O O . ALA A 1 105 ? -0.613 -2.255 -3.003 1.00 98.00 105 ALA A O 1
ATOM 774 N N . MET A 1 106 ? -0.426 -0.099 -3.556 1.00 98.06 106 MET A N 1
ATOM 775 C CA . MET A 1 106 ? 0.678 -0.246 -4.493 1.00 98.06 106 MET A CA 1
ATOM 776 C C . MET A 1 106 ? 1.769 0.744 -4.122 1.00 98.06 106 MET A C 1
ATOM 778 O O . MET A 1 106 ? 1.530 1.952 -4.127 1.00 98.06 106 MET A O 1
ATOM 782 N N . TYR A 1 107 ? 2.966 0.221 -3.875 1.00 98.50 107 TYR A N 1
ATOM 783 C CA . TYR A 1 107 ? 4.189 1.005 -3.832 1.00 98.50 107 TYR A CA 1
ATOM 784 C C . TYR A 1 107 ? 5.039 0.646 -5.049 1.00 98.50 107 TYR A C 1
ATOM 786 O O . TYR A 1 107 ? 5.358 -0.524 -5.250 1.00 98.50 107 TYR A O 1
ATOM 794 N N . ALA A 1 108 ? 5.422 1.642 -5.842 1.00 97.94 108 ALA A N 1
ATOM 795 C CA . ALA A 1 108 ? 6.424 1.489 -6.889 1.00 97.94 108 ALA A CA 1
ATOM 796 C C . ALA A 1 108 ? 7.614 2.397 -6.573 1.00 97.94 108 ALA A C 1
ATOM 798 O O . ALA A 1 108 ? 7.443 3.606 -6.400 1.00 97.94 108 ALA A O 1
ATOM 799 N N . ALA A 1 109 ? 8.812 1.825 -6.497 1.00 97.38 109 ALA A N 1
ATOM 800 C CA . ALA A 1 109 ? 10.033 2.591 -6.301 1.00 97.38 109 ALA A CA 1
ATOM 801 C C . ALA A 1 109 ? 10.282 3.522 -7.498 1.00 97.38 109 ALA A C 1
ATOM 803 O O . ALA A 1 109 ? 9.757 3.315 -8.597 1.00 97.38 109 ALA A O 1
ATOM 804 N N . LEU A 1 110 ? 11.095 4.561 -7.305 1.00 96.31 110 LEU A N 1
ATOM 805 C CA . LEU A 1 110 ? 11.587 5.335 -8.444 1.00 96.31 110 LEU A CA 1
ATOM 806 C C . LEU A 1 110 ? 12.342 4.417 -9.428 1.00 96.31 110 LEU A C 1
ATOM 808 O O . LEU A 1 110 ? 12.940 3.428 -8.995 1.00 96.31 110 LEU A O 1
ATOM 812 N N . PRO A 1 111 ? 12.335 4.727 -10.738 1.00 94.81 111 PRO A N 1
ATOM 813 C CA . PRO A 1 111 ? 13.165 4.007 -11.696 1.00 94.81 111 PRO A CA 1
ATOM 814 C C . PRO A 1 111 ? 14.637 4.017 -11.263 1.00 94.81 111 PRO A C 1
ATOM 816 O O . PRO A 1 111 ? 15.119 5.018 -10.728 1.00 94.81 111 PRO A O 1
ATOM 819 N N . ALA A 1 112 ? 15.352 2.922 -11.530 1.00 89.50 112 ALA A N 1
ATOM 820 C CA . ALA A 1 112 ? 16.812 2.914 -11.456 1.00 89.50 112 ALA A CA 1
ATOM 821 C C . ALA A 1 112 ? 17.404 3.980 -12.399 1.00 89.50 112 ALA A C 1
ATOM 823 O O . ALA A 1 112 ? 16.745 4.400 -13.350 1.00 89.50 112 ALA A O 1
ATOM 824 N N . GLU A 1 113 ? 18.644 4.419 -12.156 1.00 89.75 113 GLU A N 1
ATOM 825 C CA . GLU A 1 113 ? 19.268 5.519 -12.916 1.00 89.75 113 GLU A CA 1
ATOM 826 C C . GLU A 1 113 ? 19.290 5.290 -14.438 1.00 89.75 113 GLU A C 1
ATOM 828 O O . GLU A 1 113 ? 19.203 6.242 -15.213 1.00 89.75 113 GLU A O 1
ATOM 833 N N . ASP A 1 114 ? 19.391 4.034 -14.871 1.00 90.75 114 ASP A N 1
ATOM 834 C CA . ASP A 1 114 ? 19.416 3.604 -16.269 1.00 90.75 114 ASP A CA 1
ATOM 835 C C . ASP A 1 114 ? 18.047 3.136 -16.801 1.00 90.75 114 ASP A C 1
ATOM 837 O O . ASP A 1 114 ? 17.927 2.763 -17.971 1.00 90.75 114 ASP A O 1
ATOM 841 N N . ALA A 1 115 ? 16.997 3.195 -15.977 1.00 89.31 115 ALA A N 1
ATOM 842 C CA . ALA A 1 115 ? 15.648 2.767 -16.321 1.00 89.31 115 ALA A CA 1
ATOM 843 C C . ALA A 1 115 ? 14.714 3.960 -16.577 1.00 89.31 115 ALA A C 1
ATOM 845 O O . ALA A 1 115 ? 14.747 4.986 -15.905 1.00 89.31 115 ALA A O 1
ATOM 846 N N . THR A 1 116 ? 13.812 3.816 -17.552 1.00 90.75 116 THR A N 1
ATOM 847 C CA . THR A 1 116 ? 12.806 4.854 -17.859 1.00 90.75 116 THR A CA 1
ATOM 848 C C . THR A 1 116 ? 11.568 4.762 -16.962 1.00 90.75 116 THR A C 1
ATOM 850 O O . THR A 1 116 ? 10.909 5.771 -16.715 1.00 90.75 116 THR A O 1
ATOM 853 N N . TYR A 1 117 ? 11.236 3.563 -16.477 1.00 91.25 117 TYR A N 1
ATOM 854 C CA . TYR A 1 117 ? 9.993 3.287 -15.756 1.00 91.25 117 TYR A CA 1
ATOM 855 C C . TYR A 1 117 ? 10.258 2.514 -14.461 1.00 91.25 117 TYR A C 1
ATOM 857 O O . TYR A 1 117 ? 11.249 1.786 -14.391 1.00 91.25 117 TYR A O 1
ATOM 865 N N . PRO A 1 118 ? 9.374 2.632 -13.452 1.00 93.06 118 PRO A N 1
ATOM 866 C CA . PRO A 1 118 ? 9.427 1.792 -12.265 1.00 93.06 118 PRO A CA 1
ATOM 867 C C . PRO A 1 118 ? 9.283 0.317 -12.631 1.00 93.06 118 PRO A C 1
ATOM 869 O O . PRO A 1 118 ? 8.306 -0.081 -13.266 1.00 93.06 118 PRO A O 1
ATOM 872 N N . THR A 1 119 ? 10.244 -0.492 -12.201 1.00 94.00 119 THR A N 1
ATOM 873 C CA . THR A 1 119 ? 10.202 -1.955 -12.338 1.00 94.00 119 THR A CA 1
ATOM 874 C C . THR A 1 119 ? 10.260 -2.674 -11.000 1.00 94.00 119 THR A C 1
ATOM 876 O O . THR A 1 119 ? 10.128 -3.892 -10.971 1.00 94.00 119 THR A O 1
ATOM 879 N N . SER A 1 120 ? 10.423 -1.934 -9.900 1.00 96.31 120 SER A N 1
ATOM 880 C CA . SER A 1 120 ? 10.530 -2.491 -8.555 1.00 96.31 120 SER A CA 1
ATOM 881 C C . SER A 1 120 ? 9.458 -1.937 -7.633 1.00 96.31 120 SER A C 1
ATOM 883 O O . SER A 1 120 ? 9.119 -0.753 -7.690 1.00 96.31 120 SER A O 1
ATOM 885 N N . GLY A 1 121 ? 8.918 -2.794 -6.776 1.00 97.75 121 GLY A N 1
ATOM 886 C CA . GLY A 1 121 ? 7.825 -2.437 -5.885 1.00 97.75 121 GLY A CA 1
ATOM 887 C C . GLY A 1 121 ? 6.960 -3.630 -5.518 1.00 97.75 121 GLY A C 1
ATOM 888 O O . GLY A 1 121 ? 7.349 -4.783 -5.704 1.00 97.75 121 GLY A O 1
ATOM 889 N N . ALA A 1 122 ? 5.771 -3.337 -5.004 1.00 98.38 122 ALA A N 1
ATOM 890 C CA . ALA A 1 122 ? 4.801 -4.351 -4.643 1.00 98.38 122 ALA A CA 1
ATOM 891 C C . ALA A 1 122 ? 3.360 -3.838 -4.677 1.00 98.38 122 ALA A C 1
ATOM 893 O O . ALA A 1 122 ? 3.075 -2.667 -4.408 1.00 98.38 122 ALA A O 1
ATOM 894 N N . ARG A 1 123 ? 2.442 -4.770 -4.933 1.00 97.88 123 ARG A N 1
ATOM 895 C CA . ARG A 1 123 ? 1.024 -4.664 -4.591 1.00 97.88 123 ARG A CA 1
ATOM 896 C C . ARG A 1 123 ? 0.777 -5.454 -3.312 1.00 97.88 123 ARG A C 1
ATOM 898 O O . ARG A 1 123 ? 1.252 -6.580 -3.173 1.00 97.88 123 ARG A O 1
ATOM 905 N N . MET A 1 124 ? 0.024 -4.867 -2.399 1.00 98.50 124 MET A N 1
ATOM 906 C CA . MET A 1 124 ? -0.224 -5.377 -1.058 1.00 98.50 124 MET A CA 1
ATOM 907 C C . MET A 1 124 ? -1.725 -5.478 -0.830 1.00 98.50 124 MET A C 1
ATOM 909 O O . MET A 1 124 ? -2.425 -4.472 -0.945 1.00 98.50 124 MET A O 1
ATOM 913 N N . THR A 1 125 ? -2.219 -6.664 -0.488 1.00 97.94 125 THR A N 1
ATOM 914 C CA . THR A 1 125 ? -3.581 -6.802 0.048 1.00 97.94 125 THR A CA 1
ATOM 915 C C . THR A 1 125 ? -3.561 -6.429 1.518 1.00 97.94 125 THR A C 1
ATOM 917 O O . THR A 1 125 ? -2.648 -6.822 2.245 1.00 97.94 125 THR A O 1
ATOM 920 N N . LEU A 1 126 ? -4.560 -5.666 1.943 1.00 96.94 126 LEU A N 1
ATOM 921 C CA . LEU A 1 126 ? -4.602 -5.072 3.266 1.00 96.94 126 LEU A CA 1
ATOM 922 C C . LEU A 1 126 ? -5.858 -5.489 4.026 1.00 96.94 126 LEU A C 1
ATOM 924 O O . LEU A 1 126 ? -6.965 -5.430 3.486 1.00 96.94 126 LEU A O 1
ATOM 928 N N . SER A 1 127 ? -5.689 -5.810 5.306 1.00 93.56 127 SER A N 1
ATOM 929 C CA . SER A 1 127 ? -6.787 -6.000 6.255 1.00 93.56 127 SER A CA 1
ATOM 930 C C . SER A 1 127 ? -6.743 -4.918 7.325 1.00 93.56 127 SER A C 1
ATOM 932 O O . SER A 1 127 ? -5.685 -4.649 7.892 1.00 93.56 127 SER A O 1
ATOM 934 N N . LYS A 1 128 ? -7.877 -4.273 7.614 1.00 93.00 128 LYS A N 1
ATOM 935 C CA . LYS A 1 128 ? -7.934 -3.241 8.656 1.00 93.00 128 LYS A CA 1
ATOM 936 C C . LYS A 1 128 ? -7.662 -3.871 10.020 1.00 93.00 128 LYS A C 1
ATOM 938 O O . LYS A 1 128 ? -8.337 -4.823 10.407 1.00 93.00 128 LYS A O 1
ATOM 943 N N . VAL A 1 129 ? -6.731 -3.297 10.774 1.00 94.06 129 VAL A N 1
ATOM 944 C CA . VAL A 1 129 ? -6.492 -3.716 12.155 1.00 94.06 129 VAL A CA 1
ATOM 945 C C . VAL A 1 129 ? -7.608 -3.164 13.039 1.00 94.06 129 VAL A C 1
ATOM 947 O O . VAL A 1 129 ? -7.845 -1.956 13.082 1.00 94.06 129 VAL A O 1
ATOM 950 N N . THR A 1 130 ? -8.301 -4.058 13.741 1.00 92.94 130 THR A N 1
ATOM 951 C CA . THR A 1 130 ? -9.358 -3.709 14.706 1.00 92.94 130 THR A CA 1
ATOM 952 C C . THR A 1 130 ? -9.054 -4.181 16.125 1.00 92.94 130 THR A C 1
ATOM 954 O O . THR A 1 130 ? -9.814 -3.863 17.033 1.00 92.94 130 THR A O 1
ATOM 957 N N . ASP A 1 131 ? -7.986 -4.957 16.322 1.00 95.62 131 ASP A N 1
ATOM 958 C CA . ASP A 1 131 ? -7.556 -5.402 17.648 1.00 95.62 131 ASP A CA 1
ATOM 959 C C . ASP A 1 131 ? -6.980 -4.222 18.442 1.00 95.62 131 ASP A C 1
ATOM 961 O O . ASP A 1 131 ? -6.008 -3.595 18.021 1.00 95.62 131 ASP A O 1
ATOM 965 N N . GLU A 1 132 ? -7.600 -3.899 19.577 1.00 95.38 132 GLU A N 1
ATOM 966 C CA . GLU A 1 132 ? -7.264 -2.707 20.363 1.00 95.38 132 GLU A CA 1
ATOM 967 C C . GLU A 1 132 ? -5.842 -2.765 20.935 1.00 95.38 132 GLU A C 1
ATOM 969 O O . GLU A 1 132 ? -5.130 -1.764 20.896 1.00 95.38 132 GLU A O 1
ATOM 974 N N . ALA A 1 133 ? -5.395 -3.933 21.407 1.00 94.88 133 ALA A N 1
ATOM 975 C CA . ALA A 1 133 ? -4.068 -4.087 22.001 1.00 94.88 133 ALA A CA 1
ATOM 976 C C . ALA A 1 133 ? -2.957 -3.920 20.954 1.00 94.88 133 ALA A C 1
ATOM 978 O O . ALA A 1 133 ? -1.942 -3.268 21.207 1.00 94.88 133 ALA A O 1
ATOM 979 N N . LEU A 1 134 ? -3.159 -4.472 19.757 1.00 95.69 134 LEU A N 1
ATOM 980 C CA . LEU A 1 134 ? -2.252 -4.273 18.634 1.00 95.69 134 LEU A CA 1
ATOM 981 C C . LEU A 1 134 ? -2.255 -2.816 18.159 1.00 95.69 134 LEU A C 1
ATOM 983 O O . LEU A 1 134 ? -1.188 -2.262 17.900 1.00 95.69 134 LEU A O 1
ATOM 987 N N . LEU A 1 135 ? -3.420 -2.166 18.082 1.00 94.81 135 LEU A N 1
ATOM 988 C CA . LEU A 1 135 ? -3.497 -0.742 17.741 1.00 94.81 135 LEU A CA 1
ATOM 989 C C . LEU A 1 135 ? -2.745 0.125 18.755 1.00 94.81 135 LEU A C 1
ATOM 991 O O . LEU A 1 135 ? -2.011 1.021 18.346 1.00 94.81 135 LEU A O 1
ATOM 995 N N . GLU A 1 136 ? -2.878 -0.147 20.055 1.00 93.06 136 GLU A N 1
ATOM 996 C CA . GLU A 1 136 ? -2.117 0.552 21.095 1.00 93.06 136 GLU A CA 1
ATOM 997 C C . GLU A 1 136 ? -0.604 0.393 20.918 1.00 93.06 136 GLU A C 1
ATOM 999 O O . GLU A 1 136 ? 0.135 1.357 21.119 1.00 93.06 136 GLU A O 1
ATOM 1004 N N . GLU A 1 137 ? -0.131 -0.794 20.531 1.00 93.25 137 GLU A N 1
ATOM 1005 C CA . GLU A 1 137 ? 1.287 -1.022 20.243 1.00 93.25 137 GLU A CA 1
ATOM 1006 C C . GLU A 1 137 ? 1.744 -0.226 19.017 1.00 93.25 137 GLU A C 1
ATOM 1008 O O . GLU A 1 137 ? 2.713 0.528 19.098 1.00 93.25 137 GLU A O 1
ATOM 1013 N N . LEU A 1 138 ? 1.015 -0.331 17.903 1.00 93.88 138 LEU A N 1
ATOM 1014 C CA . LEU A 1 138 ? 1.342 0.352 16.649 1.00 93.88 138 LEU A CA 1
ATOM 1015 C C . LEU A 1 138 ? 1.300 1.881 16.801 1.00 93.88 138 LEU A C 1
ATOM 1017 O O . LEU A 1 138 ? 2.130 2.601 16.250 1.00 93.88 138 LEU A O 1
ATOM 1021 N N . LEU A 1 139 ? 0.377 2.418 17.599 1.00 91.50 139 LEU A N 1
ATOM 1022 C CA . LEU A 1 139 ? 0.280 3.857 17.853 1.00 91.50 139 LEU A CA 1
ATOM 1023 C C . LEU A 1 139 ? 1.495 4.430 18.600 1.00 91.50 139 LEU A C 1
ATOM 1025 O O . LEU A 1 139 ? 1.718 5.637 18.529 1.00 91.50 139 LEU A O 1
ATOM 1029 N N . LYS A 1 140 ? 2.326 3.610 19.259 1.00 89.88 140 LYS A N 1
ATOM 1030 C CA . LYS A 1 140 ? 3.557 4.088 19.918 1.00 89.88 140 LYS A CA 1
ATOM 1031 C C . LYS A 1 140 ? 4.598 4.604 18.926 1.00 89.88 140 LYS A C 1
ATOM 1033 O O . LYS A 1 140 ? 5.397 5.461 19.298 1.00 89.88 140 LYS A O 1
ATOM 1038 N N . SER A 1 141 ? 4.595 4.099 17.690 1.00 83.06 141 SER A N 1
ATOM 1039 C CA . SER A 1 141 ? 5.472 4.577 16.614 1.00 83.06 141 SER A CA 1
ATOM 1040 C C . SER A 1 141 ? 4.853 5.689 15.767 1.00 83.06 141 SER A C 1
ATOM 1042 O O . SER A 1 141 ? 5.544 6.228 14.905 1.00 83.06 141 SER A O 1
ATOM 1044 N N . ALA A 1 142 ? 3.586 6.048 16.003 1.00 83.56 142 ALA A N 1
ATOM 1045 C CA . ALA A 1 142 ? 2.900 7.047 15.195 1.00 83.56 142 ALA A CA 1
ATOM 1046 C C . ALA A 1 142 ? 3.557 8.438 15.339 1.00 83.56 142 ALA A C 1
ATOM 1048 O O . ALA A 1 142 ? 3.893 8.860 16.455 1.00 83.56 142 ALA A O 1
ATOM 1049 N N . PRO A 1 143 ? 3.697 9.198 14.238 1.00 77.81 143 PRO A N 1
ATOM 1050 C CA . PRO A 1 143 ? 4.095 10.599 14.291 1.00 77.81 143 PRO A CA 1
ATOM 1051 C C . PRO A 1 143 ? 3.206 11.427 15.238 1.00 77.81 143 PRO A C 1
ATOM 1053 O O . PRO A 1 143 ? 1.985 11.266 15.283 1.00 77.81 143 PRO A O 1
ATOM 1056 N N . GLN A 1 144 ? 3.798 12.361 15.991 1.00 75.69 144 GLN A N 1
ATOM 1057 C CA . GLN A 1 144 ? 3.023 13.212 16.904 1.00 75.69 144 GLN A CA 1
ATOM 1058 C C . GLN A 1 144 ? 1.981 14.056 16.154 1.00 75.69 144 GLN A C 1
ATOM 1060 O O . GLN A 1 144 ? 2.289 14.696 15.151 1.00 75.69 144 GLN A O 1
ATOM 1065 N N . GLY A 1 145 ? 0.754 14.105 16.684 1.00 73.81 145 GLY A N 1
ATOM 1066 C CA . GLY A 1 145 ? -0.353 14.861 16.084 1.00 73.81 145 GLY A CA 1
ATOM 1067 C C . GLY A 1 145 ? -1.016 14.167 14.891 1.00 73.81 145 GLY A C 1
ATOM 1068 O O . GLY A 1 145 ? -1.865 14.768 14.236 1.00 73.81 145 GLY A O 1
ATOM 1069 N N . PHE A 1 146 ? -0.653 12.912 14.626 1.00 77.19 146 PHE A N 1
ATOM 1070 C CA . PHE A 1 146 ? -1.219 12.081 13.578 1.00 77.19 146 PHE A CA 1
ATOM 1071 C C . PHE A 1 146 ? -1.871 10.843 14.198 1.00 77.19 146 PHE A C 1
ATOM 1073 O O . PHE A 1 146 ? -1.287 10.180 15.052 1.00 77.19 146 PHE A O 1
ATOM 1080 N N . THR A 1 147 ? -3.102 10.540 13.792 1.00 84.00 147 THR A N 1
ATOM 1081 C CA . THR A 1 147 ? -3.808 9.324 14.215 1.00 84.00 147 THR A CA 1
ATOM 1082 C C . THR A 1 147 ? -4.044 8.467 12.980 1.00 84.00 147 THR A C 1
ATOM 1084 O O . THR A 1 147 ? -5.066 8.635 12.309 1.00 84.00 147 THR A O 1
ATOM 1087 N N . PRO A 1 148 ? -3.075 7.613 12.619 1.00 89.69 148 PRO A N 1
ATOM 1088 C CA . PRO A 1 148 ? -3.213 6.755 11.459 1.00 89.69 148 PRO A CA 1
ATOM 1089 C C . PRO A 1 148 ? -4.241 5.657 11.700 1.00 89.69 148 PRO A C 1
ATOM 1091 O O . PRO A 1 148 ? -4.495 5.230 12.826 1.00 89.69 148 PRO A O 1
ATOM 1094 N N . MET A 1 149 ? -4.782 5.150 10.600 1.00 91.56 149 MET A N 1
ATOM 1095 C CA . MET A 1 149 ? -5.363 3.819 10.570 1.00 91.56 149 MET A CA 1
ATOM 1096 C C . MET A 1 149 ? -4.286 2.821 10.163 1.00 91.56 149 MET A C 1
ATOM 1098 O O . MET A 1 149 ? -3.526 3.078 9.228 1.00 91.56 149 MET A O 1
ATOM 1102 N N . TYR A 1 150 ? -4.263 1.678 10.840 1.00 94.69 150 TYR A N 1
ATOM 1103 C CA . TYR A 1 150 ? -3.332 0.599 10.544 1.00 94.69 150 TYR A CA 1
ATOM 1104 C C . TYR A 1 150 ? -4.007 -0.520 9.767 1.00 94.69 150 TYR A C 1
ATOM 1106 O O . TYR A 1 150 ? -5.144 -0.909 10.059 1.00 94.69 150 TYR A O 1
ATOM 1114 N N . TYR A 1 151 ? -3.276 -1.048 8.793 1.00 96.00 151 TYR A N 1
ATOM 1115 C CA . TYR A 1 151 ? 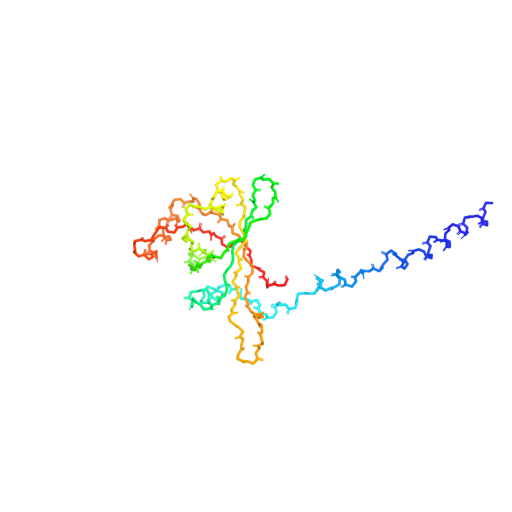-3.721 -2.165 7.978 1.00 96.00 151 TYR A CA 1
ATOM 1116 C C . TYR A 1 151 ? -2.618 -3.209 7.876 1.00 96.00 151 TYR A C 1
ATOM 1118 O O . TYR A 1 151 ? -1.518 -2.887 7.441 1.00 96.00 151 TYR A O 1
ATOM 1126 N N . GLU A 1 152 ? -2.906 -4.449 8.256 1.00 97.19 152 GLU A N 1
ATOM 1127 C CA . GLU A 1 152 ? -1.980 -5.567 8.090 1.00 97.19 152 GLU A CA 1
ATOM 1128 C C . GLU A 1 152 ? -1.815 -5.896 6.605 1.00 97.19 152 GLU A C 1
ATOM 1130 O O . GLU A 1 152 ? -2.802 -6.001 5.873 1.00 97.19 152 GLU A O 1
ATOM 1135 N N . ILE A 1 153 ? -0.570 -6.090 6.173 1.00 98.31 153 ILE A N 1
ATOM 1136 C CA . ILE A 1 153 ? -0.248 -6.608 4.846 1.00 98.31 153 ILE A CA 1
ATOM 1137 C C . ILE A 1 153 ? -0.450 -8.125 4.869 1.00 98.31 153 ILE A C 1
ATOM 1139 O O . ILE A 1 153 ? 0.351 -8.860 5.440 1.00 98.31 153 ILE A O 1
ATOM 1143 N N . THR A 1 154 ? -1.517 -8.602 4.229 1.00 97.56 154 THR A N 1
ATOM 1144 C CA . THR A 1 154 ? -1.889 -10.028 4.226 1.00 97.56 154 THR A CA 1
ATOM 1145 C C . THR A 1 154 ? -1.337 -10.791 3.029 1.00 97.56 154 THR A C 1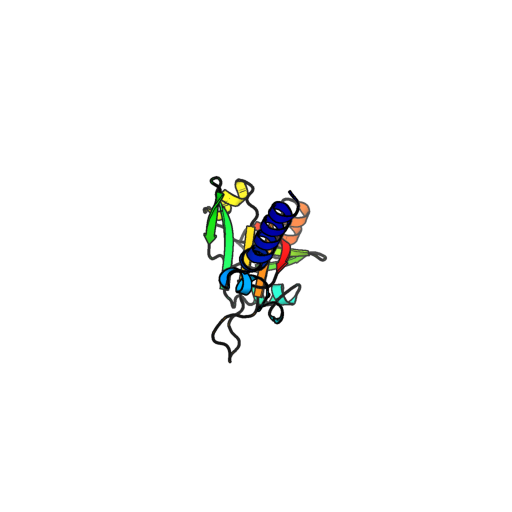
ATOM 1147 O O . THR A 1 154 ? -1.199 -12.013 3.073 1.00 97.56 154 THR A O 1
ATOM 1150 N N . SER A 1 155 ? -1.010 -10.090 1.943 1.00 97.69 155 SER A N 1
ATOM 1151 C CA . SER A 1 155 ? -0.283 -10.669 0.818 1.00 97.69 155 SER A CA 1
ATOM 1152 C C . SER A 1 155 ? 0.525 -9.608 0.088 1.00 97.69 155 SER A C 1
ATOM 1154 O O . SER A 1 155 ? 0.126 -8.443 0.048 1.00 97.69 155 SER A O 1
ATOM 1156 N N . VAL A 1 156 ? 1.640 -10.029 -0.504 1.00 98.12 156 VAL A N 1
ATOM 1157 C CA . VAL A 1 156 ? 2.526 -9.189 -1.310 1.00 98.12 156 VAL A CA 1
ATOM 1158 C C . VAL A 1 156 ? 2.689 -9.850 -2.672 1.00 98.12 156 VAL A C 1
ATOM 1160 O O . VAL A 1 156 ? 2.855 -11.066 -2.768 1.00 98.12 156 VAL A O 1
ATOM 1163 N N . ARG A 1 157 ? 2.592 -9.058 -3.737 1.00 97.00 157 ARG A N 1
ATOM 1164 C CA . ARG A 1 157 ? 2.840 -9.486 -5.117 1.00 97.00 157 ARG A CA 1
ATOM 1165 C C . ARG A 1 157 ? 3.664 -8.431 -5.833 1.00 97.00 157 ARG A C 1
ATOM 1167 O O . ARG A 1 157 ? 3.624 -7.262 -5.453 1.00 97.00 157 ARG A O 1
ATOM 1174 N N . SER A 1 158 ? 4.344 -8.825 -6.902 1.00 95.56 158 SER A N 1
ATOM 1175 C CA . SER A 1 158 ? 5.029 -7.895 -7.805 1.00 95.56 158 SER A CA 1
ATOM 1176 C C . SER A 1 158 ? 4.039 -6.894 -8.418 1.00 95.56 158 SER A C 1
ATOM 1178 O O . SER A 1 158 ? 2.818 -7.001 -8.238 1.00 95.56 158 SER A O 1
ATOM 1180 N N . LEU A 1 159 ? 4.551 -5.920 -9.169 1.00 92.62 159 LEU A N 1
ATOM 1181 C CA . LEU A 1 159 ? 3.725 -4.939 -9.878 1.00 92.62 159 LEU A CA 1
ATOM 1182 C C . LEU A 1 159 ? 2.920 -5.539 -11.056 1.00 92.62 159 LEU A C 1
ATOM 1184 O O . LEU A 1 159 ? 1.956 -4.903 -11.483 1.00 92.62 159 LEU A O 1
ATOM 1188 N N . GLY A 1 160 ? 3.290 -6.735 -11.545 1.00 82.00 160 GLY A N 1
ATOM 1189 C CA . GLY A 1 160 ? 2.809 -7.373 -12.785 1.00 82.00 160 GLY A CA 1
ATOM 1190 C C . GLY A 1 160 ? 1.471 -8.095 -12.721 1.00 82.00 160 GLY A C 1
ATOM 1191 O O . GLY A 1 160 ? 1.142 -8.711 -11.687 1.00 82.00 160 GLY A O 1
#

Solvent-accessible surface area (backbone atoms only — not comparable to full-atom values): 9183 Å² total; per-residue (Å²): 109,74,71,60,53,52,52,52,52,51,52,55,60,68,46,48,62,77,72,62,66,73,52,72,77,60,57,67,72,70,59,61,86,18,57,92,27,46,42,56,72,70,61,32,32,52,47,43,60,62,76,54,60,47,45,35,38,36,33,38,41,97,87,69,49,84,42,76,47,79,50,81,49,43,47,48,74,62,89,97,47,44,29,38,39,34,74,76,64,98,46,71,63,53,54,19,43,76,74,65,35,60,36,39,38,34,44,31,37,63,44,55,98,91,43,96,56,61,60,34,22,23,31,29,38,39,43,78,66,77,56,63,71,59,48,58,56,57,54,73,75,47,59,90,99,55,84,60,50,48,23,38,57,77,43,80,41,34,76,92

Secondary structure (DSSP, 8-state):
-HHHHHHHHHHHHHHHHHHS---HHHHTTTS-TTGGGB--HHHHHHHHHTT-EEEEEEEE-TTS-EEEE---EEEEEETTEEEEEE---SSHHHHHHHTT--EEEEEEEPPPTT-SS---EEEEEEEE---HHHHHHHHTTSPTT--PEEEEEEEEE---